Protein AF-A0A524KPQ3-F1 (afdb_monomer_lite)

Secondary structure (DSSP, 8-state):
----HHHHHHHHHHHHHHHHHHHHHHHHHHHHHHT-TTS-HHHHHHHHHHHHHHHHHHHHHHHHHHHHHHHHHHHH--

pLDDT: mean 87.71, std 14.08, range [49.03, 97.81]

Foldseek 3Di:
DDPPLVVVLVVLVVVLVVLVVLLVVLVVVLVVLVVDPPDDPVRSVVSVVVSVVSNVVSVVVNVVSVVVNVVSVVVVVD

Sequence (78 aa):
MMPDQSGLQGDIQAVATMENSLASSLTATSSEVAHSEYLSVEQRSEVYSILEALRADTEHHKKAIRLLAGGLGKASDA

Radius of gyration: 17.77 Å; chains: 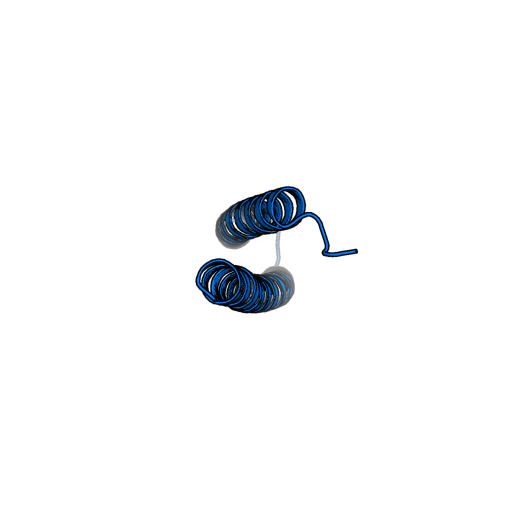1; bounding box: 39×20×54 Å

Structure (mmCIF, N/CA/C/O backbone):
data_AF-A0A524KPQ3-F1
#
_entry.id   AF-A0A524KPQ3-F1
#
loop_
_atom_site.group_PDB
_atom_site.id
_atom_site.type_symbol
_atom_site.label_atom_id
_atom_site.label_alt_id
_atom_site.label_comp_id
_atom_site.label_asym_id
_atom_site.label_entity_id
_atom_site.label_seq_id
_atom_site.pdbx_PDB_ins_code
_atom_site.Cartn_x
_atom_site.Cartn_y
_atom_site.Cartn_z
_atom_site.occupancy
_atom_site.B_iso_or_equiv
_atom_site.auth_seq_id
_atom_site.auth_comp_id
_atom_site.auth_asym_id
_atom_site.auth_atom_id
_atom_site.pdbx_PDB_model_num
ATOM 1 N N . MET A 1 1 ? 12.800 0.466 -33.490 1.00 49.75 1 MET A N 1
ATOM 2 C CA . MET A 1 1 ? 13.314 1.430 -32.498 1.00 49.75 1 MET A CA 1
ATOM 3 C C . MET A 1 1 ? 13.144 0.763 -31.146 1.00 49.75 1 MET A C 1
ATOM 5 O O . MET A 1 1 ? 12.006 0.521 -30.769 1.00 49.75 1 MET A O 1
ATOM 9 N N . MET A 1 2 ? 14.233 0.303 -30.525 1.00 55.31 2 MET A N 1
ATOM 10 C CA . MET A 1 2 ? 14.147 -0.355 -29.216 1.00 55.31 2 MET A CA 1
ATOM 11 C C . MET A 1 2 ? 13.807 0.701 -28.155 1.00 55.31 2 MET A C 1
ATOM 13 O O . MET A 1 2 ? 14.327 1.815 -28.259 1.00 55.31 2 MET A O 1
ATOM 17 N N . PRO A 1 3 ? 12.923 0.403 -27.188 1.00 58.34 3 PRO A N 1
ATOM 18 C CA . PRO A 1 3 ? 12.661 1.310 -26.079 1.00 58.34 3 PRO A CA 1
ATOM 19 C C . PRO A 1 3 ? 13.953 1.552 -25.294 1.00 58.34 3 PRO A C 1
ATOM 21 O O . PRO A 1 3 ? 14.768 0.643 -25.136 1.00 58.34 3 PRO A O 1
ATOM 24 N N . ASP A 1 4 ? 14.138 2.784 -24.824 1.00 68.88 4 ASP A N 1
ATOM 25 C CA . ASP A 1 4 ? 15.248 3.162 -23.956 1.00 68.88 4 ASP A CA 1
ATOM 26 C C . ASP A 1 4 ? 15.140 2.399 -22.626 1.00 68.88 4 ASP A C 1
ATOM 28 O O . ASP A 1 4 ? 14.368 2.752 -21.732 1.00 68.88 4 ASP A O 1
ATOM 32 N N . GLN A 1 5 ? 15.889 1.299 -22.524 1.00 67.56 5 GLN A N 1
ATOM 33 C CA . GLN A 1 5 ? 15.872 0.411 -21.362 1.00 67.56 5 GLN A CA 1
ATOM 34 C C . GLN A 1 5 ? 16.380 1.104 -20.089 1.00 67.56 5 GLN A C 1
ATOM 36 O O . GLN A 1 5 ? 16.024 0.683 -18.991 1.00 67.56 5 GLN A O 1
ATOM 41 N N . SER A 1 6 ? 17.157 2.187 -20.217 1.00 70.75 6 SER A N 1
ATOM 42 C CA . SER A 1 6 ? 17.690 2.925 -19.070 1.00 70.75 6 SER A CA 1
ATOM 43 C C . SER A 1 6 ? 16.613 3.757 -18.365 1.00 70.75 6 SER A C 1
ATOM 45 O O . SER A 1 6 ? 16.528 3.729 -17.136 1.00 70.75 6 SER A O 1
ATOM 47 N N . GLY A 1 7 ? 15.722 4.399 -19.130 1.00 80.00 7 GLY A N 1
ATOM 48 C CA . GLY A 1 7 ? 14.549 5.090 -18.587 1.00 80.00 7 GLY A CA 1
ATOM 49 C C . GLY A 1 7 ? 13.581 4.124 -17.903 1.00 80.00 7 GLY A C 1
ATOM 50 O O . GLY A 1 7 ? 13.179 4.346 -16.763 1.00 80.00 7 GLY A O 1
ATOM 51 N N . LEU A 1 8 ? 13.305 2.984 -18.544 1.00 82.94 8 LEU A N 1
ATOM 52 C CA . LEU A 1 8 ? 12.395 1.973 -18.000 1.00 82.94 8 LEU A CA 1
ATOM 53 C C . LEU A 1 8 ? 12.915 1.345 -16.692 1.00 82.94 8 LEU A C 1
ATOM 55 O O . LEU A 1 8 ? 12.138 1.103 -15.769 1.00 82.94 8 LEU A O 1
ATOM 59 N N . GLN A 1 9 ? 14.225 1.102 -16.584 1.00 85.12 9 GLN A N 1
ATOM 60 C CA . GLN A 1 9 ? 14.849 0.622 -15.348 1.00 85.12 9 GLN A CA 1
ATOM 61 C C . GLN A 1 9 ? 14.698 1.646 -14.208 1.00 85.12 9 GLN A C 1
ATOM 63 O O . GLN A 1 9 ? 14.403 1.269 -13.071 1.00 85.12 9 GLN A O 1
ATOM 68 N N . GLY A 1 10 ? 14.878 2.935 -14.516 1.00 88.38 10 GLY A N 1
ATOM 69 C CA . GLY A 1 10 ? 14.682 4.035 -13.571 1.00 88.38 10 GLY A CA 1
ATOM 70 C C . GLY A 1 10 ? 13.243 4.118 -13.062 1.00 88.38 10 GLY A C 1
ATOM 71 O O . GLY A 1 10 ? 13.028 4.204 -11.852 1.00 88.38 10 GLY A O 1
ATOM 72 N N . ASP A 1 11 ? 12.267 3.994 -13.961 1.00 91.38 11 ASP A N 1
ATOM 73 C CA . ASP A 1 11 ? 10.842 4.006 -13.617 1.00 91.38 11 ASP A CA 1
ATOM 74 C C . ASP A 1 11 ? 10.465 2.826 -12.713 1.00 91.38 11 ASP A C 1
ATOM 76 O O . ASP A 1 11 ? 9.805 3.002 -11.688 1.00 91.38 11 ASP A O 1
ATOM 80 N N . ILE A 1 12 ? 10.944 1.618 -13.029 1.00 91.75 12 ILE A N 1
ATOM 81 C CA . ILE A 1 12 ? 10.718 0.423 -12.201 1.00 91.75 12 ILE A CA 1
ATOM 82 C C . ILE A 1 12 ? 11.290 0.618 -10.796 1.00 91.75 12 ILE A C 1
ATOM 84 O O . ILE A 1 12 ? 10.633 0.276 -9.810 1.00 91.75 12 ILE A O 1
ATOM 88 N N . GLN A 1 13 ? 12.491 1.191 -10.686 1.00 92.38 13 GLN A N 1
ATOM 89 C CA . GLN A 1 13 ? 13.104 1.471 -9.391 1.00 92.38 13 GLN A CA 1
ATOM 90 C C . GLN A 1 13 ? 12.324 2.537 -8.608 1.00 92.38 13 GLN A C 1
ATOM 92 O O . GLN A 1 13 ? 12.163 2.407 -7.392 1.00 92.38 13 GLN A O 1
ATOM 97 N N . ALA A 1 14 ? 11.814 3.570 -9.281 1.00 94.44 14 ALA A N 1
ATOM 98 C CA . ALA A 1 14 ? 11.003 4.610 -8.656 1.00 94.44 14 ALA A CA 1
ATOM 99 C C . ALA A 1 14 ? 9.699 4.037 -8.082 1.00 94.44 14 ALA A C 1
ATOM 101 O O . ALA A 1 14 ? 9.398 4.253 -6.905 1.00 94.44 14 ALA A O 1
ATOM 102 N N . VAL A 1 15 ? 8.975 3.231 -8.865 1.00 95.19 15 VAL A N 1
ATOM 103 C CA . VAL A 1 15 ? 7.743 2.573 -8.405 1.00 95.19 15 VAL A CA 1
ATOM 104 C C . VAL A 1 15 ? 8.045 1.581 -7.274 1.00 95.19 15 VAL A C 1
ATOM 106 O O . VAL A 1 15 ? 7.313 1.541 -6.287 1.00 95.19 15 VAL A O 1
ATOM 109 N N . ALA A 1 16 ? 9.157 0.838 -7.337 1.00 94.38 16 ALA A N 1
ATOM 110 C CA . ALA A 1 16 ? 9.574 -0.054 -6.250 1.00 94.38 16 ALA A CA 1
ATOM 111 C C . ALA A 1 16 ? 9.773 0.699 -4.923 1.00 94.38 16 ALA A C 1
ATOM 113 O O . ALA A 1 16 ? 9.334 0.239 -3.866 1.00 94.38 16 ALA A O 1
ATOM 114 N N . THR A 1 17 ? 10.416 1.869 -4.974 1.00 96.62 17 THR A N 1
ATOM 115 C CA . THR A 1 17 ? 10.585 2.742 -3.806 1.00 96.62 17 THR A CA 1
ATOM 116 C C . THR A 1 17 ? 9.237 3.240 -3.287 1.00 96.62 17 THR A C 1
ATOM 118 O O . THR A 1 17 ? 9.004 3.195 -2.079 1.00 96.62 17 THR A O 1
ATOM 121 N N . MET A 1 18 ? 8.329 3.659 -4.174 1.00 97.38 18 MET A N 1
ATOM 122 C CA . MET A 1 18 ? 6.984 4.098 -3.788 1.00 97.38 18 MET A CA 1
ATOM 123 C C . MET A 1 18 ? 6.193 2.995 -3.076 1.00 97.38 18 MET A C 1
ATOM 125 O O . MET A 1 18 ? 5.635 3.252 -2.013 1.00 97.38 18 MET A O 1
ATOM 129 N N . GLU A 1 19 ? 6.201 1.764 -3.591 1.00 97.38 19 GLU A N 1
ATOM 130 C CA . GLU A 1 19 ? 5.495 0.632 -2.969 1.00 97.38 19 GLU A CA 1
ATOM 131 C C . GLU A 1 19 ? 6.076 0.248 -1.598 1.00 97.38 19 GLU A C 1
ATOM 133 O O . GLU A 1 19 ? 5.354 -0.168 -0.690 1.00 97.38 19 GLU A O 1
ATOM 138 N N . ASN A 1 20 ? 7.389 0.401 -1.402 1.00 95.69 20 ASN A N 1
ATOM 139 C CA . ASN A 1 20 ? 8.010 0.181 -0.094 1.00 95.69 20 ASN A CA 1
ATOM 140 C C . ASN A 1 20 ? 7.618 1.266 0.919 1.00 95.69 20 ASN A C 1
ATOM 142 O O . ASN A 1 20 ? 7.306 0.949 2.072 1.00 95.69 20 ASN A O 1
ATOM 146 N N . SER A 1 21 ? 7.593 2.530 0.489 1.00 97.56 21 SER A N 1
ATOM 147 C CA . SER A 1 21 ? 7.109 3.642 1.312 1.00 97.56 21 SER A CA 1
ATOM 148 C C . SER A 1 21 ? 5.637 3.456 1.675 1.00 97.56 21 SER A C 1
ATOM 150 O O . SER A 1 21 ? 5.292 3.541 2.851 1.00 97.56 21 SER A O 1
ATOM 152 N N . LEU A 1 22 ? 4.789 3.098 0.705 1.00 97.38 22 LEU A N 1
ATOM 153 C CA . LEU A 1 22 ? 3.368 2.838 0.929 1.00 97.38 22 LEU A CA 1
ATOM 154 C C . LEU A 1 22 ? 3.150 1.687 1.921 1.00 97.38 22 LEU A C 1
ATOM 156 O O . LEU A 1 22 ? 2.404 1.849 2.882 1.00 97.38 22 LEU A O 1
ATOM 160 N N . ALA A 1 23 ? 3.859 0.562 1.772 1.00 96.19 23 ALA A N 1
ATOM 161 C CA . ALA A 1 23 ? 3.778 -0.554 2.721 1.00 96.19 23 ALA A CA 1
ATOM 162 C C . ALA A 1 23 ? 4.139 -0.145 4.161 1.00 96.19 23 ALA A C 1
ATOM 16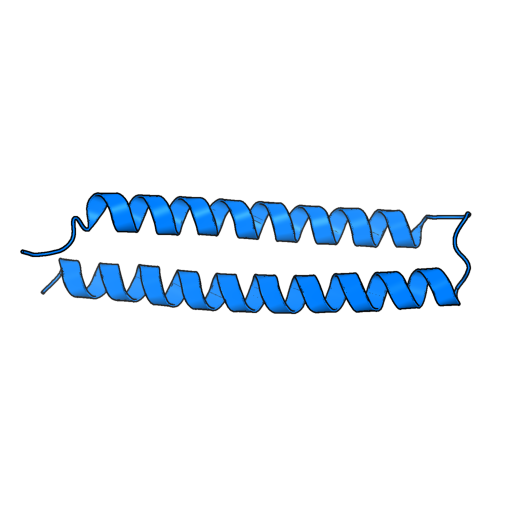4 O O . ALA A 1 23 ? 3.527 -0.611 5.130 1.00 96.19 23 ALA A O 1
ATOM 165 N N . SER A 1 24 ? 5.138 0.729 4.300 1.00 96.31 24 SER A N 1
ATOM 166 C CA . SER A 1 24 ? 5.588 1.244 5.594 1.00 96.31 24 SER A CA 1
ATOM 167 C C . SER A 1 24 ? 4.532 2.164 6.209 1.00 96.31 24 SER A C 1
ATOM 169 O O . SER A 1 24 ? 4.171 1.984 7.372 1.00 96.31 24 SER A O 1
ATOM 171 N N . SER A 1 25 ? 3.962 3.075 5.414 1.00 97.75 25 SER A N 1
ATOM 172 C CA . SER A 1 25 ? 2.857 3.945 5.830 1.00 97.75 25 SER A CA 1
ATOM 173 C C . SER A 1 25 ? 1.618 3.151 6.237 1.00 97.75 25 SER A C 1
ATOM 175 O O . SER A 1 25 ? 1.096 3.383 7.318 1.00 97.75 25 SER A O 1
ATOM 177 N N . LEU A 1 26 ? 1.197 2.152 5.453 1.00 97.44 26 LEU A N 1
ATOM 178 C CA . LEU A 1 26 ? 0.052 1.295 5.794 1.00 97.44 26 LEU A CA 1
ATOM 179 C C . LEU A 1 26 ? 0.264 0.556 7.122 1.00 97.44 26 LEU A C 1
ATOM 181 O O . LEU A 1 26 ? -0.662 0.414 7.919 1.00 97.44 26 LEU A O 1
ATOM 185 N N . THR A 1 27 ? 1.496 0.115 7.390 1.00 95.19 27 THR A N 1
ATOM 186 C CA . THR A 1 27 ? 1.853 -0.528 8.661 1.00 95.19 27 THR A CA 1
ATOM 187 C C . THR A 1 27 ? 1.785 0.455 9.830 1.00 95.19 27 THR A C 1
ATOM 189 O O . THR A 1 27 ? 1.223 0.121 10.872 1.00 95.19 27 THR A O 1
ATOM 192 N N . ALA A 1 28 ? 2.311 1.670 9.659 1.00 95.69 28 ALA A N 1
ATOM 193 C CA . ALA A 1 28 ? 2.241 2.717 10.675 1.00 95.69 28 ALA A CA 1
ATOM 194 C C . ALA A 1 28 ? 0.787 3.126 10.965 1.00 95.69 28 ALA A C 1
ATOM 196 O O . ALA A 1 28 ? 0.371 3.119 12.121 1.00 95.69 28 ALA A O 1
ATOM 197 N N . THR A 1 29 ? -0.017 3.361 9.925 1.00 96.50 29 THR A N 1
ATOM 198 C CA . THR A 1 29 ? -1.441 3.695 10.057 1.00 96.50 29 THR A CA 1
ATOM 199 C C . THR A 1 29 ? -2.224 2.574 10.738 1.00 96.50 29 THR A C 1
ATOM 201 O O . THR A 1 29 ? -3.045 2.844 11.607 1.00 96.50 29 THR A O 1
ATOM 204 N N . SER A 1 30 ? -1.946 1.306 10.420 1.00 94.19 30 SER A N 1
ATOM 205 C CA . SER A 1 30 ? -2.559 0.164 11.114 1.00 94.19 30 SER A CA 1
ATOM 206 C C . SER A 1 30 ? -2.260 0.173 12.616 1.00 94.19 30 SER A C 1
ATOM 208 O O . SER A 1 30 ? -3.143 -0.131 13.422 1.00 94.19 30 SER A O 1
ATOM 210 N N . SER A 1 31 ? -1.031 0.525 13.003 1.00 93.69 31 SER A N 1
ATOM 211 C CA . SER A 1 31 ? -0.673 0.705 14.411 1.00 93.69 31 SER A CA 1
ATOM 212 C C . SER A 1 31 ? -1.408 1.893 15.027 1.00 93.69 31 SER A C 1
ATOM 214 O O . SER A 1 31 ? -1.967 1.747 16.105 1.00 93.69 31 SER A O 1
ATOM 216 N N . GLU A 1 32 ? -1.476 3.046 14.367 1.00 95.50 32 GLU A N 1
ATOM 217 C CA . GLU A 1 32 ? -2.196 4.221 14.885 1.00 95.50 32 GLU A CA 1
ATOM 218 C C . GLU A 1 32 ? -3.690 3.943 15.100 1.00 95.50 32 GLU A C 1
ATOM 220 O O . GLU A 1 32 ? -4.236 4.259 16.156 1.00 95.50 32 GLU A O 1
ATOM 225 N N . VAL A 1 33 ? -4.342 3.265 14.150 1.00 93.88 33 VAL A N 1
ATOM 226 C CA . VAL A 1 33 ? -5.751 2.850 14.257 1.00 93.88 33 VAL A CA 1
ATOM 227 C C . VAL A 1 33 ? -5.970 1.915 15.448 1.00 93.88 33 VAL A C 1
ATOM 229 O O . VAL A 1 33 ? -6.990 2.033 16.128 1.00 93.88 33 VAL A O 1
ATOM 232 N N . ALA A 1 34 ? -5.003 1.039 15.753 1.00 89.50 34 ALA A N 1
ATOM 233 C CA . ALA A 1 34 ? -5.067 0.135 16.907 1.00 89.50 34 ALA A CA 1
ATOM 234 C C . ALA A 1 34 ? -5.153 0.880 18.240 1.00 89.50 34 ALA A C 1
ATOM 236 O O . ALA A 1 34 ? -5.827 0.427 19.162 1.00 89.50 34 ALA A O 1
ATOM 237 N N . HIS A 1 35 ? -4.473 2.023 18.322 1.00 91.38 35 HIS A N 1
ATOM 238 C CA . HIS A 1 35 ? -4.367 2.836 19.530 1.00 91.38 35 HIS A CA 1
ATOM 239 C C . HIS A 1 35 ? -5.348 4.019 19.528 1.00 91.38 35 HIS A C 1
ATOM 241 O O . HIS A 1 35 ? -5.320 4.840 20.441 1.00 91.38 35 HIS A O 1
ATOM 247 N N . SER A 1 36 ? -6.217 4.128 18.517 1.00 91.81 36 SER A N 1
ATOM 248 C CA . SER A 1 36 ? -7.194 5.211 18.437 1.00 91.81 36 SER A CA 1
ATOM 249 C C . SER A 1 36 ? -8.355 4.977 19.402 1.00 91.81 36 SER A C 1
ATOM 251 O O . SER A 1 36 ? -9.178 4.072 19.217 1.00 91.81 36 SER A O 1
ATOM 253 N N . GLU A 1 37 ? -8.437 5.839 20.415 1.00 89.81 37 GLU A N 1
ATOM 254 C CA . GLU A 1 37 ? -9.500 5.842 21.428 1.00 89.81 37 GLU A CA 1
ATOM 255 C C . GLU A 1 37 ? -10.824 6.427 20.905 1.00 89.81 37 GLU A C 1
ATOM 257 O O . GLU A 1 37 ? -11.880 6.184 21.483 1.00 89.81 37 GLU A O 1
ATOM 262 N N . TYR A 1 38 ? -10.788 7.166 19.790 1.00 92.25 38 TYR A N 1
ATOM 263 C CA . TYR A 1 38 ? -11.955 7.853 19.220 1.00 92.25 38 TYR A CA 1
ATOM 264 C C . TYR A 1 38 ? -12.779 6.990 18.259 1.00 92.25 38 TYR A C 1
ATOM 266 O O . TYR A 1 38 ? -13.867 7.394 17.854 1.00 92.25 38 TYR A O 1
ATOM 274 N N . LEU A 1 39 ? -12.259 5.826 17.867 1.00 91.94 39 LEU A N 1
ATOM 275 C CA . LEU A 1 39 ? -12.949 4.904 16.972 1.00 91.94 39 LEU A CA 1
ATOM 276 C C . LEU A 1 39 ? -13.696 3.839 17.776 1.00 91.94 39 LEU A C 1
ATOM 278 O O . LEU A 1 39 ? -13.177 3.289 18.752 1.00 91.94 39 LEU A O 1
ATOM 282 N N . SER A 1 40 ? -14.902 3.491 17.333 1.00 95.50 40 SER A N 1
ATOM 283 C CA . SER A 1 40 ? -15.582 2.290 17.817 1.00 95.50 40 SER A CA 1
ATOM 284 C C . SER A 1 40 ? -14.858 1.023 17.343 1.00 95.50 40 SER A C 1
ATOM 286 O O . SER A 1 40 ? -13.965 1.061 16.490 1.00 95.50 40 SER A O 1
ATOM 288 N N . VAL A 1 41 ? -15.240 -0.131 17.895 1.00 93.12 41 VAL A N 1
ATOM 289 C CA . VAL A 1 41 ? -14.711 -1.430 17.450 1.00 93.12 41 VAL A CA 1
ATOM 290 C C . VAL A 1 41 ? -15.055 -1.677 15.979 1.00 93.12 41 VAL A C 1
ATOM 292 O O . VAL A 1 41 ? -14.197 -2.104 15.211 1.00 93.12 41 VAL A O 1
ATOM 295 N N . GLU A 1 42 ? -16.281 -1.353 15.578 1.00 95.12 42 GLU A N 1
ATOM 296 C CA . GLU A 1 42 ? -16.785 -1.508 14.214 1.00 95.12 42 GLU A CA 1
ATOM 297 C C . GLU A 1 42 ? -16.015 -0.609 13.244 1.00 95.12 42 GLU A C 1
ATOM 299 O O . GLU A 1 42 ? -15.546 -1.082 12.212 1.00 95.12 42 GLU A O 1
ATOM 304 N N . GLN A 1 43 ? -15.794 0.657 13.616 1.00 95.62 43 GLN A N 1
ATOM 305 C CA . GLN A 1 43 ? -15.018 1.599 12.807 1.00 95.62 43 GLN A CA 1
ATOM 306 C C . GLN A 1 43 ? -13.558 1.155 12.660 1.00 95.62 43 GLN A C 1
ATOM 308 O O . GLN A 1 43 ? -13.012 1.195 11.559 1.00 95.62 43 GLN A O 1
ATOM 313 N N . ARG A 1 44 ? -12.917 0.676 13.739 1.00 95.44 44 ARG A N 1
ATOM 314 C CA . ARG A 1 44 ? -11.567 0.093 13.641 1.00 95.44 44 ARG A CA 1
ATOM 315 C C . ARG A 1 44 ? -11.549 -1.116 12.708 1.00 95.44 44 ARG A C 1
ATOM 317 O O . ARG A 1 44 ? -10.636 -1.231 11.898 1.00 95.44 44 ARG A O 1
ATOM 324 N N . SER A 1 45 ? -12.548 -1.995 12.789 1.00 94.69 45 SER A N 1
ATOM 325 C CA . SER A 1 45 ? -12.644 -3.178 11.924 1.00 94.69 45 SER A CA 1
ATOM 326 C C . SER A 1 45 ? -12.814 -2.817 10.447 1.00 94.69 45 SER A C 1
ATOM 328 O O . SER A 1 45 ? -12.219 -3.465 9.582 1.00 94.69 45 SER A O 1
ATOM 330 N N . GLU A 1 46 ? -13.607 -1.790 10.143 1.00 96.62 46 GLU A N 1
ATOM 331 C CA . GLU A 1 46 ? -13.782 -1.289 8.779 1.00 96.62 46 GLU A CA 1
ATOM 332 C C . GLU A 1 46 ? -12.463 -0.734 8.233 1.00 96.62 46 GLU A C 1
ATOM 334 O O . GLU A 1 46 ? -12.000 -1.154 7.171 1.00 96.62 46 GLU A O 1
ATOM 339 N N . VAL A 1 47 ? -11.799 0.130 9.007 1.00 95.88 47 VAL A N 1
ATOM 340 C CA . VAL A 1 47 ? -10.501 0.697 8.625 1.00 95.88 47 VAL A CA 1
ATOM 341 C C . VAL A 1 47 ? -9.451 -0.399 8.437 1.00 95.88 47 VAL A C 1
ATOM 343 O O . VAL A 1 47 ? -8.714 -0.366 7.454 1.00 95.88 47 VAL A O 1
ATOM 346 N N . TYR A 1 48 ? -9.405 -1.415 9.305 1.00 95.75 48 TYR A N 1
ATOM 347 C CA . TYR A 1 48 ? -8.493 -2.546 9.124 1.00 95.75 48 TYR A CA 1
ATOM 348 C C . TYR A 1 48 ? -8.750 -3.327 7.844 1.00 95.75 48 TYR A C 1
ATOM 350 O O . TYR A 1 48 ? -7.795 -3.719 7.180 1.00 95.75 48 TYR A O 1
ATOM 358 N N . SER A 1 49 ? -10.012 -3.522 7.471 1.00 96.19 49 SER A N 1
ATOM 359 C CA . SER A 1 49 ? -10.355 -4.229 6.235 1.00 96.19 49 SER A CA 1
ATOM 360 C C . SER A 1 49 ? -9.843 -3.472 5.006 1.00 96.19 49 SER A C 1
ATOM 362 O O . SER A 1 49 ? -9.307 -4.079 4.080 1.00 96.19 49 SER A O 1
ATOM 364 N N . ILE A 1 50 ? -9.935 -2.138 5.027 1.00 97.19 50 ILE A N 1
ATOM 365 C CA . ILE A 1 50 ? -9.393 -1.271 3.974 1.00 97.19 50 ILE A CA 1
ATOM 366 C C . ILE A 1 50 ? -7.861 -1.339 3.949 1.00 97.19 50 ILE A C 1
ATOM 368 O O . ILE A 1 50 ? -7.270 -1.531 2.888 1.00 97.19 50 ILE A O 1
ATOM 372 N N . LEU A 1 51 ? -7.208 -1.207 5.107 1.00 97.12 51 LEU A N 1
ATOM 373 C CA . LEU A 1 51 ? -5.746 -1.262 5.203 1.00 97.12 51 LEU A CA 1
ATOM 374 C C . LEU A 1 51 ? -5.189 -2.612 4.740 1.00 97.12 51 LEU A C 1
ATOM 376 O O . LEU A 1 51 ? -4.146 -2.649 4.090 1.00 97.12 51 LEU A O 1
ATOM 380 N N . GLU A 1 52 ? -5.884 -3.708 5.039 1.00 95.88 52 GLU A N 1
ATOM 381 C CA . GLU A 1 52 ? -5.478 -5.045 4.610 1.00 95.88 52 GLU A CA 1
ATOM 382 C C . GLU A 1 52 ? -5.632 -5.231 3.096 1.00 95.88 52 GLU A C 1
ATOM 384 O O . GLU A 1 52 ? -4.725 -5.761 2.453 1.00 95.88 52 GLU A O 1
ATOM 389 N N . ALA A 1 53 ? -6.716 -4.722 2.502 1.00 97.69 53 ALA A N 1
ATOM 390 C CA . ALA A 1 53 ? -6.881 -4.716 1.048 1.00 97.69 53 ALA A CA 1
ATOM 391 C C . ALA A 1 53 ? -5.746 -3.939 0.355 1.00 97.69 53 ALA A C 1
ATOM 393 O O . ALA A 1 53 ? -5.104 -4.460 -0.555 1.00 97.69 53 ALA A O 1
ATOM 394 N N . LEU A 1 54 ? -5.417 -2.742 0.853 1.00 97.81 54 LEU A N 1
ATOM 395 C CA . LEU A 1 54 ? -4.320 -1.931 0.314 1.00 97.81 54 LEU A CA 1
ATOM 396 C C . LEU A 1 54 ? -2.956 -2.623 0.453 1.00 97.81 54 LEU A C 1
ATOM 398 O O . LEU A 1 54 ? -2.125 -2.552 -0.451 1.00 97.81 54 LEU A O 1
ATOM 402 N N . ARG A 1 55 ? -2.712 -3.327 1.564 1.00 96.25 55 ARG A N 1
ATOM 403 C CA . ARG A 1 55 ? -1.482 -4.115 1.749 1.00 96.25 55 ARG A CA 1
ATOM 404 C C . ARG A 1 55 ? -1.391 -5.268 0.758 1.00 96.25 55 ARG A C 1
ATOM 406 O O . ARG A 1 55 ? -0.312 -5.508 0.214 1.00 96.25 55 ARG A O 1
ATOM 413 N N . ALA A 1 56 ? -2.498 -5.969 0.520 1.00 95.94 56 ALA A N 1
ATOM 414 C CA . ALA A 1 56 ? -2.550 -7.049 -0.457 1.00 95.94 56 ALA A CA 1
ATOM 415 C C . AL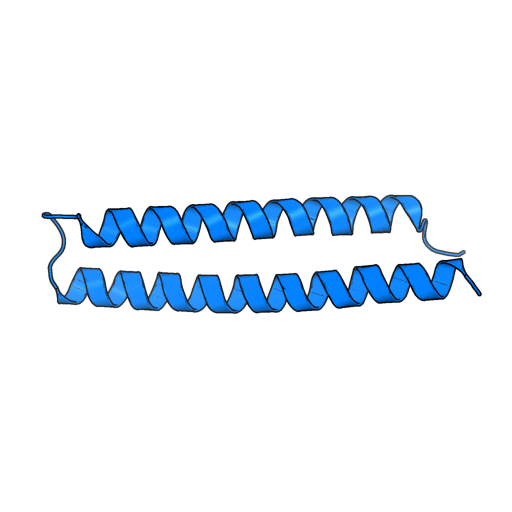A A 1 56 ? -2.229 -6.539 -1.872 1.00 95.94 56 ALA A C 1
ATOM 417 O O . ALA A 1 56 ? -1.419 -7.159 -2.570 1.00 95.94 56 ALA A O 1
ATOM 418 N N . ASP A 1 57 ? -2.782 -5.385 -2.252 1.00 97.62 57 ASP A N 1
ATOM 419 C CA . ASP A 1 57 ? -2.507 -4.734 -3.536 1.00 97.62 57 ASP A CA 1
ATOM 420 C C . A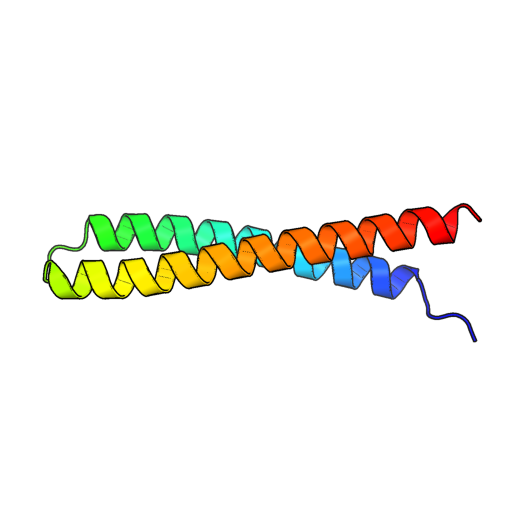SP A 1 57 ? -1.034 -4.324 -3.658 1.00 97.62 57 ASP A C 1
ATOM 422 O O . ASP A 1 57 ? -0.371 -4.679 -4.635 1.00 97.62 57 ASP A O 1
ATOM 426 N N . THR A 1 58 ? -0.466 -3.685 -2.631 1.00 97.38 58 THR A N 1
ATOM 427 C CA . THR A 1 58 ? 0.963 -3.337 -2.596 1.00 97.38 58 THR A CA 1
ATOM 428 C C . THR A 1 58 ? 1.863 -4.567 -2.749 1.00 97.38 58 THR A C 1
ATOM 430 O O . THR A 1 58 ? 2.849 -4.541 -3.491 1.00 97.38 58 THR A O 1
ATOM 433 N N . GLU A 1 59 ? 1.541 -5.689 -2.104 1.00 95.31 59 GLU A N 1
ATOM 434 C CA . GLU A 1 59 ? 2.310 -6.924 -2.284 1.00 95.31 59 GLU A CA 1
ATOM 435 C C . GLU A 1 59 ? 2.133 -7.534 -3.683 1.00 95.31 59 GLU A C 1
ATOM 437 O O . GLU A 1 59 ? 3.077 -8.122 -4.225 1.00 95.31 59 GLU A O 1
ATOM 442 N N . HIS A 1 60 ? 0.966 -7.369 -4.309 1.00 96.56 60 HIS A N 1
ATOM 443 C CA . HIS A 1 60 ? 0.761 -7.743 -5.705 1.00 96.56 60 HIS A CA 1
ATOM 444 C C . HIS A 1 60 ? 1.617 -6.884 -6.649 1.00 96.56 60 HIS A C 1
ATOM 446 O O . HIS A 1 60 ? 2.339 -7.426 -7.491 1.00 96.56 60 HIS A O 1
ATOM 452 N N . HIS A 1 61 ? 1.628 -5.564 -6.460 1.00 96.38 61 HIS A N 1
ATOM 453 C CA . HIS A 1 61 ? 2.438 -4.639 -7.253 1.00 96.38 61 HIS A CA 1
ATOM 454 C C . HIS A 1 61 ? 3.932 -4.921 -7.107 1.00 96.38 61 HIS A C 1
ATOM 456 O O . HIS A 1 61 ? 4.638 -5.040 -8.107 1.00 96.38 61 HIS A O 1
ATOM 462 N N . LYS A 1 62 ? 4.426 -5.144 -5.884 1.00 94.19 62 LYS A N 1
ATOM 463 C CA . LYS A 1 62 ? 5.829 -5.527 -5.655 1.00 94.19 62 LYS A CA 1
ATOM 464 C C . LYS A 1 62 ? 6.214 -6.803 -6.397 1.00 94.19 62 LYS A C 1
ATOM 466 O O . LYS A 1 62 ? 7.322 -6.890 -6.928 1.00 94.19 62 LYS A O 1
ATOM 471 N N . LYS A 1 63 ? 5.326 -7.802 -6.455 1.00 94.06 63 LYS A N 1
ATOM 472 C CA . LYS A 1 63 ? 5.563 -9.019 -7.248 1.00 94.06 63 LYS A CA 1
ATOM 473 C C . LYS A 1 63 ? 5.650 -8.695 -8.740 1.00 94.06 63 LYS A C 1
ATOM 475 O O . LYS A 1 63 ? 6.592 -9.152 -9.384 1.00 94.06 63 LYS A O 1
ATOM 480 N N . ALA A 1 64 ? 4.738 -7.880 -9.270 1.00 93.19 64 ALA A N 1
ATOM 481 C CA . ALA A 1 64 ? 4.766 -7.451 -10.668 1.00 93.19 64 ALA A CA 1
ATOM 482 C C . ALA A 1 64 ? 6.052 -6.676 -11.012 1.00 93.19 64 ALA A C 1
ATOM 484 O O . ALA A 1 64 ? 6.714 -6.987 -11.998 1.00 93.19 64 ALA A O 1
ATOM 485 N N . ILE A 1 65 ? 6.474 -5.748 -10.150 1.00 93.56 65 ILE A N 1
ATOM 486 C CA . ILE A 1 65 ? 7.722 -4.980 -10.286 1.00 93.56 65 ILE A CA 1
ATOM 487 C C . ILE A 1 65 ? 8.940 -5.909 -10.335 1.00 93.56 65 ILE A C 1
ATOM 489 O O . ILE A 1 65 ? 9.801 -5.744 -11.196 1.00 93.56 65 ILE A O 1
ATOM 493 N N . ARG A 1 66 ? 9.008 -6.929 -9.465 1.00 90.75 66 ARG A N 1
ATOM 494 C CA . ARG A 1 66 ? 10.099 -7.923 -9.492 1.00 90.75 66 ARG A CA 1
ATOM 495 C C . ARG A 1 66 ? 10.130 -8.710 -10.802 1.00 90.75 66 ARG A C 1
ATOM 497 O O . ARG A 1 66 ? 11.214 -8.982 -11.312 1.00 90.75 66 ARG A O 1
ATOM 504 N N . LEU A 1 67 ? 8.966 -9.068 -11.347 1.00 90.50 67 LEU A N 1
ATOM 505 C CA . LEU A 1 67 ? 8.874 -9.748 -12.642 1.00 90.50 67 LEU A CA 1
ATOM 506 C C . LEU A 1 67 ? 9.338 -8.840 -13.787 1.00 90.50 67 LEU A C 1
ATOM 508 O O . LEU A 1 67 ? 10.091 -9.297 -14.643 1.00 90.50 67 LEU A O 1
ATOM 512 N N . LEU A 1 68 ? 8.952 -7.561 -13.775 1.00 88.94 68 LEU A N 1
ATOM 513 C CA . LEU A 1 68 ? 9.389 -6.571 -14.764 1.00 88.94 68 LEU A CA 1
ATOM 514 C C . LEU A 1 68 ? 10.907 -6.344 -14.700 1.00 88.94 68 LEU A C 1
ATOM 516 O O . LEU A 1 68 ? 11.582 -6.433 -15.724 1.00 88.94 68 LEU A O 1
ATOM 520 N N . ALA A 1 69 ? 11.459 -6.151 -13.499 1.00 86.19 69 ALA A N 1
ATOM 521 C CA . ALA A 1 69 ? 12.898 -5.998 -13.286 1.00 86.19 69 ALA A CA 1
ATOM 522 C C . ALA A 1 69 ? 13.688 -7.247 -13.725 1.00 86.19 69 ALA A C 1
ATOM 524 O O . ALA A 1 69 ? 14.719 -7.139 -14.386 1.00 86.19 69 ALA A O 1
ATOM 525 N N . GLY A 1 70 ? 13.187 -8.445 -13.400 1.00 82.94 70 GLY A N 1
ATOM 526 C CA . GLY A 1 70 ? 13.800 -9.712 -13.809 1.00 82.94 70 GLY A CA 1
ATOM 527 C C . GLY A 1 70 ? 13.686 -9.998 -15.311 1.00 82.94 70 GLY A C 1
ATOM 528 O O . GLY A 1 70 ? 14.568 -10.641 -15.878 1.00 82.94 70 GLY A O 1
ATOM 529 N N . GLY A 1 71 ? 12.624 -9.518 -15.965 1.00 77.69 71 GLY A N 1
ATOM 530 C CA . GLY A 1 71 ? 12.449 -9.592 -17.417 1.00 77.69 71 GLY A CA 1
ATOM 531 C C . GLY A 1 71 ? 13.427 -8.6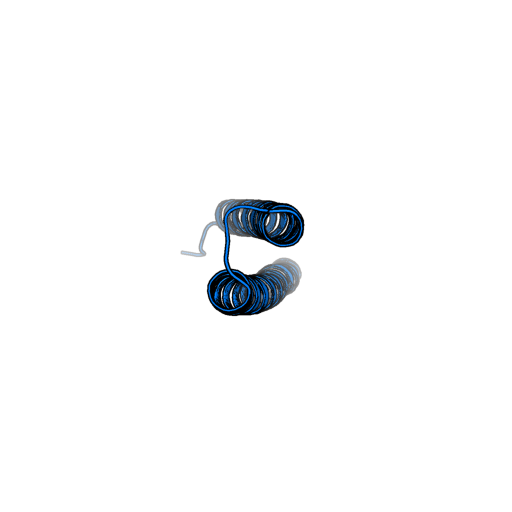94 -18.176 1.00 77.69 71 GLY A C 1
ATOM 532 O O . GLY A 1 71 ? 13.993 -9.127 -19.177 1.00 77.69 71 GLY A O 1
ATOM 533 N N . LEU A 1 72 ? 13.691 -7.490 -17.661 1.00 64.06 72 LEU A N 1
ATOM 534 C CA . LEU A 1 72 ? 14.709 -6.575 -18.191 1.00 64.06 72 LEU A CA 1
ATOM 535 C C . LEU A 1 72 ? 16.129 -7.125 -18.052 1.00 64.06 72 LEU A C 1
ATOM 537 O O . LEU A 1 72 ? 16.887 -7.078 -19.016 1.00 64.06 72 LEU A O 1
ATOM 541 N N . GLY A 1 73 ? 16.467 -7.725 -16.905 1.00 59.72 73 GLY A N 1
ATOM 542 C CA . GLY A 1 73 ? 17.784 -8.343 -16.706 1.00 59.72 73 GLY A CA 1
ATOM 543 C C . GLY A 1 73 ? 18.087 -9.446 -17.727 1.00 59.72 73 GLY A C 1
ATOM 544 O O . GLY A 1 73 ? 19.186 -9.512 -18.258 1.00 59.72 73 GLY A O 1
ATOM 545 N N . LYS A 1 74 ? 17.089 -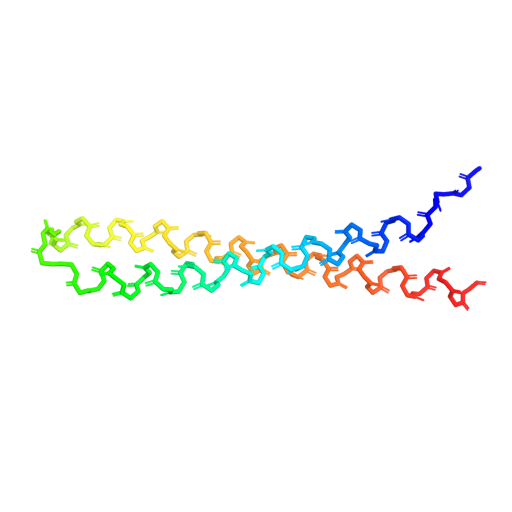10.264 -18.090 1.00 58.16 74 LYS A N 1
ATOM 546 C CA . LYS A 1 74 ? 17.254 -11.323 -19.103 1.00 58.16 74 LYS A CA 1
ATOM 547 C C . LYS A 1 74 ? 17.321 -10.808 -20.544 1.00 58.16 74 LYS A C 1
ATOM 549 O O . LYS A 1 74 ? 17.889 -11.489 -21.387 1.00 58.16 74 LYS A O 1
ATOM 554 N N . ALA A 1 75 ? 16.715 -9.658 -20.835 1.00 55.56 75 ALA A N 1
ATOM 555 C CA . ALA A 1 75 ? 16.737 -9.050 -22.166 1.00 55.56 75 ALA A CA 1
ATOM 556 C C . ALA A 1 75 ? 18.017 -8.237 -22.440 1.00 55.56 75 ALA A C 1
ATOM 558 O O . ALA A 1 75 ? 18.307 -7.953 -23.595 1.00 55.56 75 ALA A O 1
ATOM 559 N N . SER A 1 76 ? 18.756 -7.856 -21.392 1.00 49.38 76 SER A N 1
ATOM 560 C CA . SER A 1 76 ? 20.053 -7.167 -21.475 1.00 49.38 76 SER A CA 1
ATOM 561 C C . SER A 1 76 ? 21.236 -8.118 -21.712 1.00 49.38 76 SER A C 1
ATOM 563 O O . SER A 1 76 ? 22.277 -7.673 -22.190 1.00 49.38 76 SER A O 1
ATOM 565 N N . ASP A 1 77 ? 21.097 -9.398 -21.356 1.00 50.75 77 ASP A N 1
ATOM 566 C CA . ASP A 1 77 ? 22.157 -10.417 -21.460 1.00 50.75 77 ASP A CA 1
ATOM 567 C C . ASP A 1 77 ? 22.086 -11.254 -22.759 1.00 50.75 77 ASP A C 1
ATOM 569 O O . ASP A 1 77 ? 22.922 -12.138 -22.967 1.00 50.75 77 ASP A O 1
ATOM 573 N N . ALA A 1 78 ? 21.084 -11.010 -23.612 1.00 49.03 78 ALA A N 1
ATOM 574 C CA . ALA A 1 78 ? 20.824 -11.728 -24.866 1.00 49.03 78 ALA A CA 1
ATOM 575 C C . ALA A 1 78 ? 21.098 -10.844 -26.090 1.00 49.03 78 ALA A C 1
ATOM 577 O O . ALA A 1 78 ? 21.629 -11.386 -27.087 1.00 49.03 78 ALA A O 1
#